Protein AF-A0A7C3GBZ0-F1 (afdb_monomer)

Nearest PDB structures (foldseek):
  8c7h-assembly1_C  TM=6.188E-01  e=7.321E+00  Homo sapiens

Solvent-accessible surface area (backbone atoms only — not comparable to full-atom values): 5186 Å² total; per-residue (Å²): 107,73,69,59,51,51,52,52,52,51,53,59,59,55,61,74,68,66,81,77,74,74,70,70,41,75,48,71,47,63,49,76,43,78,79,49,99,89,42,72,47,78,40,75,79,38,76,73,34,75,92,33,60,87,28,67,44,74,70,62,43,74,82,50,101,87,40,75,48,61,63,78,51,84,80,70,76,87,123

Secondary structure (DSSP, 8-state):
-HHHHHHHHHHHHHHTT----PPP---EEEEEEEEETTEEEEEEEEES-GGGTTS--SS-EESSSS-EE----------

Mean predicted aligned error: 9.01 Å

pLDDT: mean 85.33, std 12.33, range [41.56, 97.5]

Radius of gyration: 21.56 Å; Cα contacts (8 Å, |Δi|>4): 82; chains: 1; bounding box: 48×54×37 Å

Structure (mmCIF, N/CA/C/O backbone):
data_AF-A0A7C3GBZ0-F1
#
_entry.id   AF-A0A7C3GBZ0-F1
#
loop_
_atom_site.group_PDB
_atom_site.id
_atom_site.type_symbol
_atom_site.label_atom_id
_atom_site.label_alt_id
_atom_site.label_comp_id
_atom_site.label_asym_id
_atom_site.label_entity_id
_atom_site.label_seq_id
_atom_site.pdbx_PDB_ins_code
_atom_site.Cartn_x
_atom_site.Cartn_y
_atom_site.Cartn_z
_atom_site.occupancy
_atom_site.B_iso_or_equiv
_atom_site.auth_seq_id
_atom_site.auth_comp_id
_atom_site.auth_asym_id
_atom_site.auth_atom_id
_atom_site.pdbx_PDB_model_num
ATOM 1 N N . MET A 1 1 ? 30.243 39.192 -11.608 1.00 65.19 1 MET A N 1
ATOM 2 C CA . MET A 1 1 ? 30.868 38.439 -10.495 1.00 65.19 1 MET A CA 1
ATOM 3 C C . MET A 1 1 ? 29.916 38.238 -9.314 1.00 65.19 1 MET A C 1
ATOM 5 O O . MET A 1 1 ? 29.556 37.101 -9.058 1.00 65.19 1 MET A O 1
ATOM 9 N N . ARG A 1 2 ? 29.408 39.291 -8.647 1.00 78.88 2 ARG A N 1
ATOM 10 C CA . ARG A 1 2 ? 28.491 39.151 -7.487 1.00 78.88 2 ARG A CA 1
ATOM 11 C C . ARG A 1 2 ? 27.165 38.425 -7.787 1.00 78.88 2 ARG A C 1
ATOM 13 O O . ARG A 1 2 ? 26.741 37.591 -7.000 1.00 78.88 2 ARG A O 1
ATOM 20 N N . LYS A 1 3 ? 26.535 38.691 -8.939 1.00 78.75 3 LYS A N 1
ATOM 21 C CA . LYS A 1 3 ? 25.304 37.992 -9.375 1.00 78.75 3 LYS A CA 1
ATOM 22 C C . LYS A 1 3 ? 25.554 36.509 -9.683 1.00 78.75 3 LYS A C 1
ATOM 24 O O . LYS A 1 3 ? 24.747 35.664 -9.327 1.00 78.75 3 LYS A O 1
ATOM 29 N N . THR A 1 4 ? 26.704 36.208 -10.286 1.00 85.88 4 THR A N 1
ATOM 30 C CA . THR A 1 4 ? 27.143 34.842 -10.603 1.00 85.88 4 THR A CA 1
ATOM 31 C C . THR A 1 4 ? 27.402 34.028 -9.333 1.00 85.88 4 THR A C 1
ATOM 33 O O . THR A 1 4 ? 26.996 32.876 -9.253 1.00 85.88 4 THR A O 1
ATOM 36 N N . LEU A 1 5 ? 28.011 34.651 -8.317 1.00 89.50 5 LEU A N 1
ATOM 37 C CA . LEU A 1 5 ? 28.256 34.033 -7.012 1.00 89.50 5 LEU A CA 1
ATOM 38 C C . LEU A 1 5 ? 26.949 33.714 -6.270 1.00 89.50 5 LEU A C 1
ATOM 40 O O . LEU A 1 5 ? 26.805 32.621 -5.733 1.00 89.50 5 LEU A O 1
ATOM 44 N N . LEU A 1 6 ? 25.980 34.638 -6.282 1.00 89.00 6 LEU A N 1
ATOM 45 C CA . LEU A 1 6 ? 24.664 34.406 -5.676 1.00 89.00 6 LEU A CA 1
ATOM 46 C C . LEU A 1 6 ? 23.916 33.256 -6.362 1.00 89.00 6 LEU A C 1
ATOM 48 O O . LEU A 1 6 ? 23.360 32.410 -5.671 1.00 89.00 6 LEU A O 1
ATOM 52 N N . LEU A 1 7 ? 23.970 33.176 -7.697 1.00 89.56 7 LEU A N 1
ATOM 53 C CA . LEU A 1 7 ? 23.348 32.083 -8.449 1.00 89.56 7 LEU A CA 1
ATOM 54 C C . LEU A 1 7 ? 23.932 30.715 -8.057 1.00 89.56 7 LEU A C 1
ATOM 56 O O . LEU A 1 7 ? 23.187 29.763 -7.839 1.00 89.56 7 LEU A O 1
ATOM 60 N N . LEU A 1 8 ? 25.260 30.630 -7.916 1.00 89.38 8 LEU A N 1
ATOM 61 C CA . LEU A 1 8 ? 25.942 29.402 -7.503 1.00 89.38 8 LEU A CA 1
ATOM 62 C C . LEU A 1 8 ? 25.531 28.965 -6.091 1.00 89.38 8 LEU A C 1
ATOM 64 O O . LEU A 1 8 ? 25.259 27.787 -5.868 1.00 89.38 8 LEU A O 1
ATOM 68 N N . ILE A 1 9 ? 25.436 29.911 -5.151 1.00 87.9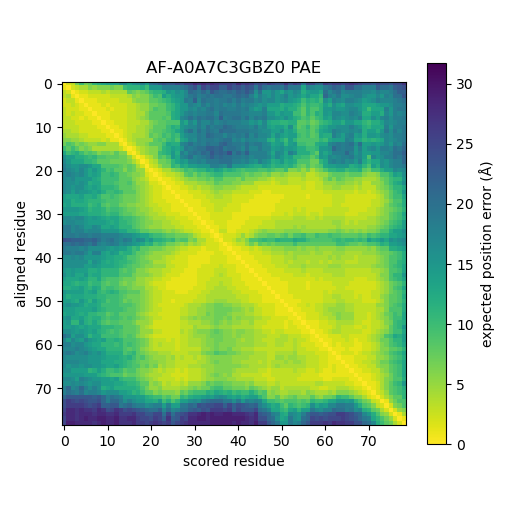4 9 ILE A N 1
ATOM 69 C CA . ILE A 1 9 ? 25.009 29.633 -3.772 1.00 87.94 9 ILE A CA 1
ATOM 70 C C . ILE A 1 9 ? 23.566 29.112 -3.748 1.00 87.94 9 ILE A C 1
ATOM 72 O O . ILE A 1 9 ? 23.288 28.132 -3.058 1.00 87.94 9 ILE A O 1
ATOM 76 N N . THR A 1 10 ? 22.661 29.707 -4.530 1.00 86.38 10 THR A N 1
ATOM 77 C CA . THR A 1 10 ? 21.268 29.248 -4.630 1.00 86.38 10 THR A CA 1
ATOM 78 C C . THR A 1 10 ? 21.174 27.829 -5.192 1.00 86.38 10 THR A C 1
ATOM 80 O O . THR A 1 10 ? 20.464 27.006 -4.624 1.00 86.38 10 THR A O 1
ATOM 83 N N . ILE A 1 11 ? 21.930 27.499 -6.245 1.00 86.31 11 ILE A N 1
ATOM 84 C CA . ILE A 1 11 ? 21.932 26.148 -6.836 1.00 86.31 11 ILE A CA 1
ATOM 85 C C . ILE A 1 11 ? 22.413 25.100 -5.821 1.00 86.31 11 ILE A C 1
ATOM 87 O O . ILE A 1 11 ? 21.791 24.046 -5.677 1.00 86.31 11 ILE A O 1
ATOM 91 N N . ILE A 1 12 ? 23.476 25.401 -5.067 1.00 85.38 12 ILE A N 1
ATOM 92 C CA . ILE A 1 12 ? 24.010 24.498 -4.036 1.00 85.38 12 ILE A CA 1
ATOM 93 C C . ILE A 1 12 ? 22.994 24.293 -2.899 1.00 85.38 12 ILE A C 1
ATOM 95 O O . ILE A 1 12 ? 22.812 23.166 -2.433 1.00 85.38 12 ILE A O 1
ATOM 99 N N . PHE A 1 13 ? 22.299 25.353 -2.473 1.00 80.00 13 PHE A N 1
ATOM 100 C CA . PHE A 1 13 ? 21.260 25.266 -1.440 1.00 80.00 13 PHE A CA 1
ATOM 101 C C . PHE A 1 13 ? 20.015 24.494 -1.906 1.00 80.00 13 PHE A C 1
ATOM 103 O O . PHE A 1 13 ? 19.455 23.706 -1.140 1.00 80.00 13 PHE A O 1
ATOM 110 N N . CYS A 1 14 ? 19.597 24.661 -3.162 1.00 79.00 14 CYS A N 1
ATOM 111 C CA . CYS A 1 14 ? 18.470 23.921 -3.730 1.00 79.00 14 CYS A CA 1
ATOM 112 C C . CYS A 1 14 ? 18.769 22.419 -3.864 1.00 79.00 14 CYS A C 1
ATOM 114 O O . CYS A 1 14 ? 17.882 21.606 -3.612 1.00 79.00 14 CYS A O 1
ATOM 116 N N . TRP A 1 15 ? 20.016 22.030 -4.161 1.00 73.06 15 TRP A N 1
ATOM 117 C CA . TRP A 1 15 ? 20.402 20.617 -4.288 1.00 73.06 15 TRP A CA 1
ATOM 118 C C . TRP A 1 15 ? 20.170 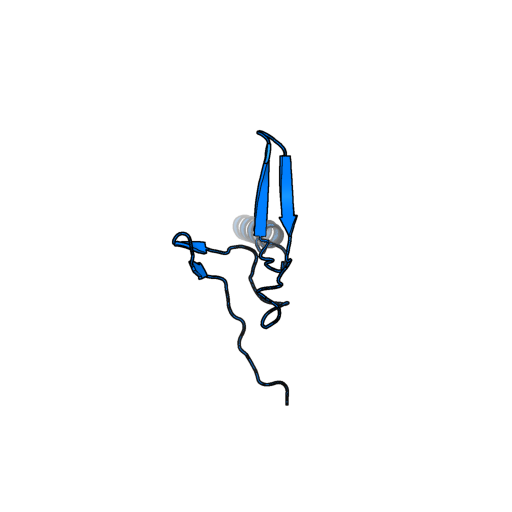19.815 -2.998 1.00 73.06 15 TRP A C 1
ATOM 120 O O . TRP A 1 15 ? 19.793 18.645 -3.037 1.00 73.06 15 TRP A O 1
ATOM 130 N N . LYS A 1 16 ? 20.360 20.436 -1.827 1.00 69.00 16 LYS A N 1
ATOM 131 C CA . LYS A 1 16 ? 20.201 19.756 -0.529 1.00 69.00 16 LYS A CA 1
ATOM 132 C C . LYS A 1 16 ? 18.747 19.430 -0.172 1.00 69.00 16 LYS A C 1
ATOM 134 O O . LYS A 1 16 ? 18.526 18.555 0.657 1.00 69.00 16 LYS A O 1
ATOM 139 N N . ASN A 1 17 ? 17.774 20.072 -0.819 1.00 65.56 17 ASN A N 1
ATOM 140 C CA . ASN A 1 17 ? 16.345 19.866 -0.565 1.00 65.56 17 ASN A CA 1
ATOM 141 C C . ASN A 1 17 ? 15.697 18.842 -1.521 1.00 65.56 17 ASN A C 1
ATOM 143 O O . ASN A 1 17 ? 14.493 18.619 -1.453 1.00 65.56 17 ASN A O 1
ATOM 147 N N . ALA A 1 18 ? 16.471 18.193 -2.399 1.00 62.56 18 ALA A N 1
ATOM 148 C CA . ALA A 1 18 ? 15.940 17.319 -3.451 1.00 62.56 18 ALA A CA 1
ATOM 149 C C . ALA A 1 18 ? 15.587 15.879 -3.006 1.00 62.56 18 ALA A C 1
ATOM 151 O O . ALA A 1 18 ? 15.202 15.063 -3.841 1.00 62.56 18 ALA A O 1
ATOM 152 N N . ASN A 1 19 ? 15.668 15.543 -1.714 1.00 65.56 19 ASN A N 1
ATOM 153 C CA . ASN A 1 19 ? 15.258 14.224 -1.208 1.00 65.56 19 ASN A CA 1
ATOM 154 C C . ASN A 1 19 ? 13.743 14.180 -0.938 1.00 65.56 19 ASN A C 1
ATOM 156 O O . ASN A 1 19 ? 13.307 14.048 0.200 1.00 65.56 19 ASN A O 1
ATOM 160 N N . ALA A 1 20 ? 12.938 14.330 -1.991 1.00 66.00 20 ALA A N 1
ATOM 161 C CA . ALA A 1 20 ? 11.474 14.289 -1.909 1.00 66.00 20 ALA A CA 1
ATOM 162 C C . ALA A 1 20 ? 10.892 12.863 -2.004 1.00 66.00 20 ALA A C 1
ATOM 164 O O . ALA A 1 20 ? 9.678 12.682 -1.917 1.00 66.00 20 ALA A O 1
ATOM 165 N N . GLN A 1 21 ? 11.729 11.841 -2.209 1.00 72.75 21 GLN A N 1
ATOM 166 C CA . GLN A 1 21 ? 11.258 10.463 -2.299 1.00 72.75 21 GLN A CA 1
ATOM 167 C C . GLN A 1 21 ? 11.090 9.866 -0.902 1.00 72.75 21 GLN A C 1
ATOM 169 O O . GLN A 1 21 ? 12.054 9.680 -0.162 1.00 72.75 21 GLN A O 1
ATOM 174 N N . LEU A 1 22 ? 9.841 9.554 -0.556 1.00 82.62 22 LEU A N 1
ATOM 175 C CA . LEU A 1 22 ? 9.512 8.719 0.595 1.00 82.62 22 LEU A CA 1
ATOM 176 C C . LEU A 1 22 ? 10.217 7.355 0.470 1.00 82.62 22 LEU A C 1
ATOM 178 O O . LEU A 1 22 ? 10.394 6.867 -0.653 1.00 82.62 22 LEU A O 1
ATOM 182 N N . PRO A 1 23 ? 10.583 6.709 1.592 1.00 85.81 23 PRO A N 1
ATOM 183 C CA . PRO A 1 23 ? 11.166 5.376 1.549 1.00 85.81 23 PRO A CA 1
ATOM 184 C C . PRO A 1 23 ? 10.235 4.399 0.821 1.00 85.81 23 PRO A C 1
ATOM 186 O O . PRO A 1 23 ? 9.008 4.553 0.818 1.00 85.81 23 PRO A O 1
ATOM 189 N N . ASN A 1 24 ? 10.830 3.382 0.199 1.00 86.44 24 ASN A N 1
ATOM 190 C CA . ASN A 1 24 ? 10.072 2.242 -0.297 1.00 86.44 24 ASN A CA 1
ATOM 191 C C . ASN A 1 24 ? 9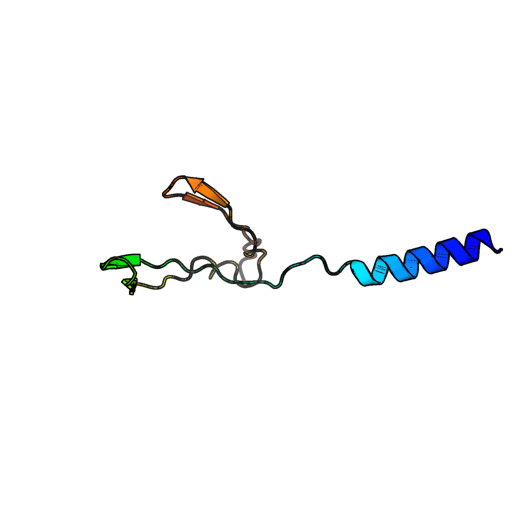.348 1.565 0.880 1.00 86.44 24 ASN A C 1
ATOM 193 O O . ASN A 1 24 ? 9.893 1.441 1.979 1.00 86.44 24 ASN A O 1
ATOM 197 N N . CYS A 1 25 ? 8.117 1.129 0.635 1.00 90.38 25 CYS A N 1
ATOM 198 C CA . CYS A 1 25 ? 7.354 0.320 1.570 1.00 90.38 25 CYS A CA 1
ATOM 199 C C . CYS A 1 25 ? 6.707 -0.864 0.844 1.00 90.38 25 CYS A C 1
ATOM 201 O O . CYS A 1 25 ? 6.750 -0.977 -0.381 1.00 90.38 25 CYS A O 1
ATOM 203 N N . ASN A 1 26 ? 6.102 -1.762 1.614 1.00 92.12 26 ASN A N 1
ATOM 204 C CA . ASN A 1 26 ? 5.288 -2.850 1.092 1.00 92.12 26 ASN A CA 1
ATOM 205 C C . ASN A 1 26 ? 3.846 -2.678 1.555 1.00 92.12 26 ASN A C 1
ATOM 207 O O . ASN A 1 26 ? 3.603 -2.182 2.657 1.00 92.12 26 ASN A O 1
ATOM 211 N N . ILE A 1 27 ? 2.902 -3.107 0.722 1.00 92.69 27 ILE A N 1
ATOM 212 C CA . ILE A 1 27 ? 1.473 -3.017 1.025 1.00 92.69 27 ILE A CA 1
ATOM 213 C C . ILE A 1 27 ? 0.999 -4.372 1.538 1.00 92.69 27 ILE A C 1
ATOM 215 O O . ILE A 1 27 ? 1.232 -5.405 0.907 1.00 92.69 27 ILE A O 1
ATOM 219 N N . TYR A 1 28 ? 0.306 -4.349 2.674 1.00 94.06 28 TYR A N 1
ATOM 220 C CA . TYR A 1 28 ? -0.296 -5.523 3.288 1.00 94.06 28 TYR A CA 1
ATOM 221 C C . TYR A 1 28 ? -1.809 -5.354 3.383 1.00 94.06 28 TYR A C 1
ATOM 223 O O . TYR A 1 28 ? -2.298 -4.307 3.806 1.00 94.06 28 TYR A O 1
ATOM 231 N N . LEU A 1 29 ? -2.538 -6.405 3.026 1.00 94.38 29 LEU A N 1
ATOM 232 C CA . LEU A 1 29 ? -3.977 -6.510 3.218 1.00 94.38 29 LEU A CA 1
ATOM 233 C C . LEU A 1 29 ? -4.268 -7.335 4.471 1.00 94.38 29 LEU A C 1
ATOM 235 O O . LEU A 1 29 ? -3.672 -8.392 4.676 1.00 94.38 29 LEU A O 1
ATOM 239 N N . PHE A 1 30 ? -5.205 -6.859 5.285 1.00 95.88 30 PHE A N 1
ATOM 240 C CA . PHE A 1 30 ? -5.689 -7.557 6.471 1.00 95.88 30 PHE A CA 1
ATOM 241 C C . PHE A 1 30 ? -7.210 -7.635 6.438 1.00 95.88 30 PHE A C 1
ATOM 243 O O . PHE A 1 30 ? -7.885 -6.677 6.065 1.00 95.88 30 PHE A O 1
ATOM 250 N N . GLN A 1 31 ? -7.755 -8.751 6.914 1.00 95.88 31 GLN A N 1
ATOM 251 C CA . GLN A 1 31 ? -9.159 -8.828 7.294 1.00 95.88 31 GLN A CA 1
ATOM 252 C C . GLN A 1 31 ? -9.325 -8.180 8.673 1.00 95.88 31 GLN A C 1
ATOM 254 O O . GLN A 1 31 ? -8.697 -8.612 9.639 1.00 95.88 31 GLN A O 1
ATOM 259 N N . MET A 1 32 ? -10.185 -7.170 8.766 1.00 95.12 32 MET A N 1
ATOM 260 C CA . MET A 1 32 ? -10.491 -6.470 10.013 1.00 95.12 32 MET A CA 1
ATOM 261 C C . MET A 1 32 ? -11.860 -6.916 10.546 1.00 95.12 32 MET A C 1
ATOM 263 O O . MET A 1 32 ? -12.838 -6.948 9.805 1.00 95.12 32 MET A O 1
ATOM 267 N N . GLU A 1 33 ? -11.935 -7.262 11.829 1.00 96.81 33 GLU A N 1
ATOM 268 C CA . GLU A 1 33 ? -13.177 -7.576 12.544 1.00 96.81 33 GLU A CA 1
ATOM 269 C C . GLU A 1 33 ? -13.315 -6.655 13.763 1.00 96.81 33 GLU A C 1
ATOM 271 O O . GLU A 1 33 ? -12.492 -6.725 14.676 1.00 96.81 33 GLU A O 1
ATOM 276 N N . GLN A 1 34 ? -14.364 -5.834 13.823 1.00 96.25 34 GLN A N 1
ATOM 277 C CA . GLN A 1 34 ? -14.685 -5.061 15.026 1.00 96.25 34 GLN A CA 1
ATOM 278 C C . GLN A 1 34 ? -15.333 -5.986 16.069 1.00 96.25 34 GLN A C 1
ATOM 280 O O . GLN A 1 34 ? -16.352 -6.620 15.802 1.00 96.25 34 GLN A O 1
ATOM 285 N N . LYS A 1 35 ? -14.710 -6.124 17.243 1.00 96.31 35 LYS A N 1
ATOM 286 C CA . LYS A 1 35 ? -15.193 -6.960 18.359 1.00 96.31 35 LYS A CA 1
ATOM 287 C C . LYS A 1 35 ? -16.047 -6.177 19.353 1.00 96.31 35 LYS 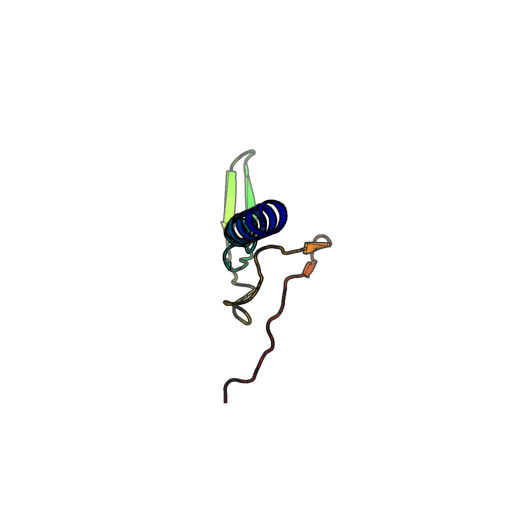A C 1
ATOM 289 O O . LYS A 1 35 ? -16.945 -6.754 19.955 1.00 96.31 35 LYS A O 1
ATOM 294 N N . SER A 1 36 ? -15.762 -4.892 19.512 1.00 94.12 36 SER A N 1
ATOM 295 C CA . SER A 1 36 ? -16.539 -3.917 20.282 1.00 94.12 36 SER A CA 1
ATOM 296 C C . SER A 1 36 ? -16.177 -2.506 19.805 1.00 94.12 36 SER A C 1
ATOM 298 O O . SER A 1 36 ? -15.332 -2.369 18.918 1.00 94.12 36 SER A O 1
ATOM 300 N N . ASP A 1 37 ? -16.782 -1.469 20.388 1.00 91.31 37 ASP A N 1
ATOM 301 C CA . ASP A 1 37 ? -16.682 -0.068 19.946 1.00 91.31 37 ASP A CA 1
ATOM 302 C C . ASP A 1 37 ? -15.261 0.370 19.557 1.00 91.31 37 ASP A C 1
ATOM 304 O O . ASP A 1 37 ? -15.062 0.898 18.465 1.00 91.31 37 ASP A O 1
ATOM 308 N N . SER A 1 38 ? -14.263 0.055 20.388 1.00 93.38 38 SER A N 1
ATOM 309 C CA . SER A 1 38 ? -12.860 0.443 20.159 1.00 93.38 38 SER A CA 1
ATOM 310 C C . SER A 1 38 ? -11.911 -0.738 19.927 1.00 93.38 38 SER A C 1
ATOM 312 O O . SER A 1 38 ? -10.700 -0.535 19.838 1.00 93.38 38 SER A O 1
ATOM 314 N N . LEU A 1 39 ? -12.420 -1.975 19.854 1.00 96.94 39 LEU A N 1
ATOM 315 C CA . LEU A 1 39 ? -11.588 -3.173 19.713 1.00 96.94 39 LEU A CA 1
ATOM 316 C C . LEU A 1 39 ? -11.693 -3.750 18.302 1.00 96.94 39 LEU A C 1
ATOM 318 O O . LEU A 1 39 ? -12.736 -4.270 17.908 1.00 96.94 39 LEU A O 1
ATOM 322 N N . PHE A 1 40 ? -10.574 -3.742 17.579 1.00 96.69 40 PHE A N 1
ATOM 323 C CA . PHE A 1 40 ? -10.454 -4.320 16.243 1.00 96.69 40 PHE A CA 1
ATOM 324 C C . PHE A 1 40 ? -9.463 -5.482 16.247 1.00 96.69 40 PHE A C 1
ATOM 326 O O . PHE A 1 40 ? -8.366 -5.387 16.795 1.00 96.69 40 PHE A O 1
ATOM 333 N N . LEU A 1 41 ? -9.853 -6.583 15.612 1.00 97.50 41 LEU A N 1
ATOM 334 C CA . LEU A 1 41 ? -9.023 -7.759 15.408 1.00 97.50 41 LEU A CA 1
ATOM 335 C C . LEU A 1 41 ? -8.611 -7.843 13.939 1.00 97.50 41 LEU A C 1
ATOM 337 O O . LEU A 1 41 ? -9.461 -7.943 13.056 1.00 97.50 41 LEU A O 1
ATOM 341 N N . PHE A 1 42 ? -7.306 -7.848 13.693 1.00 96.69 42 PHE A N 1
ATOM 342 C CA . PHE A 1 42 ? -6.721 -7.983 12.363 1.00 96.69 42 PHE A CA 1
ATOM 343 C C . PHE A 1 42 ? -6.275 -9.425 12.134 1.00 96.69 42 PHE A C 1
ATOM 345 O O . PHE A 1 42 ? -5.610 -10.025 12.978 1.00 96.69 42 PHE A O 1
ATOM 352 N N . LYS A 1 43 ? -6.653 -10.000 10.994 1.00 96.88 43 LYS A N 1
ATOM 353 C CA . LYS A 1 43 ? -6.374 -11.391 10.624 1.00 96.88 43 LYS A CA 1
ATOM 354 C C . LYS A 1 43 ? -5.939 -11.484 9.168 1.00 96.88 43 LYS A C 1
ATOM 356 O O . LYS A 1 43 ? -6.131 -10.548 8.399 1.00 96.88 43 LYS A O 1
ATOM 361 N N . LYS A 1 44 ? -5.432 -12.662 8.790 1.00 97.25 44 LYS A N 1
ATOM 362 C CA . LYS A 1 44 ? -5.095 -13.030 7.404 1.00 97.25 44 LYS A CA 1
ATOM 363 C C . LYS A 1 44 ? -4.215 -11.971 6.708 1.00 97.25 44 LYS A C 1
ATOM 365 O O . LYS A 1 44 ? -4.658 -11.385 5.725 1.00 97.25 44 LYS A O 1
ATOM 370 N N . PRO A 1 45 ? -3.005 -11.693 7.225 1.00 96.44 45 PRO A N 1
ATOM 371 C CA . PRO A 1 45 ? -2.082 -10.789 6.550 1.00 96.44 45 PRO A CA 1
ATOM 372 C C . PRO A 1 45 ? -1.727 -11.335 5.164 1.00 96.44 45 PRO A C 1
ATOM 374 O O . PRO A 1 45 ? -1.345 -12.497 5.035 1.00 96.44 45 PRO A O 1
ATOM 377 N N . GLN A 1 46 ? -1.806 -10.489 4.143 1.00 95.88 46 GLN A N 1
ATOM 378 C CA . GLN A 1 46 ? -1.378 -10.811 2.786 1.00 95.88 46 GLN A CA 1
ATOM 379 C C . GLN A 1 46 ? -0.470 -9.706 2.249 1.00 95.88 46 GLN A C 1
ATOM 381 O O . GLN A 1 46 ? -0.860 -8.542 2.226 1.00 95.88 46 GLN A O 1
ATOM 386 N N . LEU A 1 47 ? 0.729 -10.068 1.790 1.00 94.19 47 LEU A N 1
ATOM 387 C CA . LEU A 1 47 ? 1.633 -9.152 1.094 1.00 94.19 47 LEU A CA 1
ATOM 388 C C . LEU A 1 47 ? 1.147 -8.950 -0.350 1.00 94.19 47 LEU A C 1
ATOM 390 O O . LEU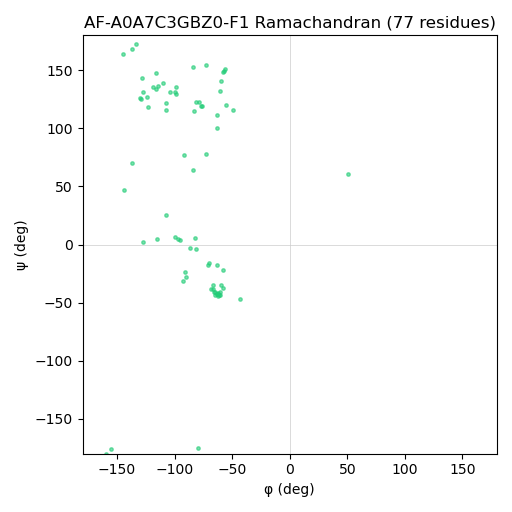 A 1 47 ? 1.086 -9.912 -1.113 1.00 94.19 47 LEU A O 1
ATOM 394 N N . LEU A 1 48 ? 0.817 -7.712 -0.726 1.00 92.50 48 LEU A N 1
ATOM 395 C CA . LEU A 1 48 ? 0.310 -7.382 -2.064 1.00 92.50 48 LEU A CA 1
ATOM 396 C C . LEU A 1 48 ? 1.413 -6.997 -3.057 1.00 92.50 48 LEU A C 1
ATOM 398 O O . LEU A 1 48 ? 1.228 -7.149 -4.257 1.00 92.50 48 LEU A O 1
ATOM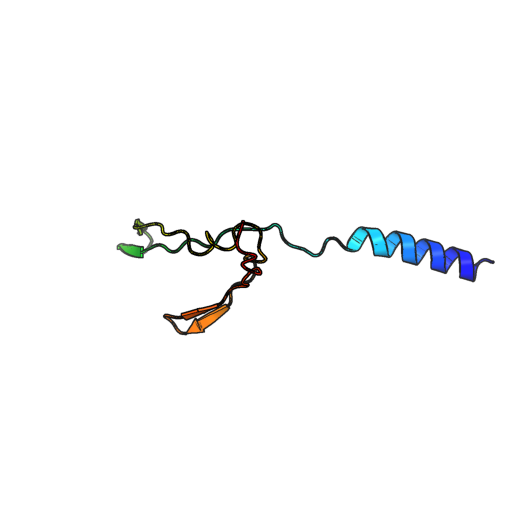 402 N N . THR A 1 49 ? 2.564 -6.528 -2.574 1.00 92.50 49 THR A N 1
ATOM 403 C CA . THR A 1 49 ? 3.652 -5.965 -3.399 1.00 92.50 49 THR A CA 1
ATOM 404 C C . THR A 1 49 ? 4.869 -6.884 -3.492 1.00 92.50 49 THR A C 1
ATOM 406 O O . THR A 1 49 ? 5.992 -6.428 -3.695 1.00 92.50 49 THR A O 1
ATOM 409 N N . ALA A 1 50 ? 4.680 -8.198 -3.326 1.00 90.69 50 ALA A N 1
ATOM 410 C CA . ALA A 1 50 ? 5.777 -9.166 -3.431 1.00 90.69 50 ALA A CA 1
ATOM 411 C C . ALA A 1 50 ? 6.470 -9.097 -4.805 1.00 90.69 50 ALA A C 1
ATOM 413 O O . ALA A 1 50 ? 7.694 -9.169 -4.885 1.00 90.69 50 ALA A O 1
ATOM 414 N N . PHE A 1 51 ? 5.686 -8.876 -5.866 1.00 88.38 51 PHE A N 1
ATOM 415 C CA . PHE A 1 51 ? 6.159 -8.769 -7.248 1.00 88.38 51 PHE A CA 1
ATOM 416 C C . PHE A 1 51 ? 6.974 -7.494 -7.532 1.00 88.38 51 PHE A C 1
ATOM 418 O O . PHE A 1 51 ? 7.657 -7.417 -8.546 1.00 88.38 51 PHE A O 1
ATOM 425 N N . ASN A 1 52 ? 6.907 -6.479 -6.665 1.00 87.38 52 ASN A N 1
ATOM 426 C CA . ASN A 1 52 ? 7.593 -5.198 -6.838 1.00 87.38 52 ASN A CA 1
ATOM 427 C C . ASN A 1 52 ? 8.080 -4.634 -5.491 1.00 87.38 52 ASN A C 1
ATOM 429 O O . ASN A 1 52 ? 7.923 -3.449 -5.191 1.00 87.38 52 ASN A O 1
ATOM 433 N N . SER A 1 53 ? 8.712 -5.479 -4.674 1.00 88.00 53 SER A N 1
ATOM 434 C CA . SER A 1 53 ? 9.138 -5.123 -3.311 1.00 88.00 53 SER A CA 1
ATOM 435 C C . SER A 1 53 ? 10.081 -3.915 -3.237 1.00 88.00 53 SER A C 1
ATOM 437 O O . SER A 1 53 ? 10.138 -3.255 -2.207 1.00 88.00 53 SER A O 1
ATOM 439 N N . LYS A 1 54 ? 10.774 -3.576 -4.333 1.00 86.94 54 LYS A N 1
ATOM 440 C CA . LYS A 1 54 ? 11.642 -2.388 -4.477 1.00 86.94 54 LYS A CA 1
ATOM 441 C C . LYS A 1 54 ? 10.975 -1.203 -5.210 1.00 86.94 54 LYS A C 1
ATOM 443 O O . LYS A 1 54 ? 11.644 -0.218 -5.503 1.00 86.94 54 LYS A O 1
ATOM 448 N N . GLY A 1 55 ? 9.678 -1.291 -5.521 1.00 85.69 55 GLY A N 1
ATOM 449 C CA . GLY A 1 55 ? 8.904 -0.300 -6.282 1.00 85.69 55 GLY A CA 1
ATOM 450 C C . GLY A 1 55 ? 8.432 0.929 -5.487 1.00 85.69 55 GLY A C 1
ATOM 451 O O . GLY A 1 55 ? 8.753 1.110 -4.315 1.00 85.69 55 GLY A O 1
ATOM 452 N N . TYR A 1 56 ? 7.643 1.802 -6.113 1.00 88.25 56 TYR A N 1
ATOM 453 C CA . TYR A 1 56 ? 7.101 3.010 -5.477 1.00 88.25 56 TYR A CA 1
ATOM 454 C C . TYR A 1 56 ? 5.721 2.732 -4.852 1.00 88.25 56 TYR A C 1
ATOM 456 O O . TYR A 1 5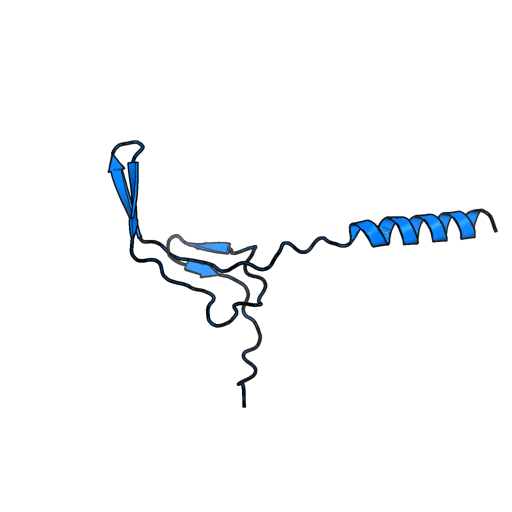6 ? 4.675 3.047 -5.414 1.00 88.25 56 TYR A O 1
ATOM 464 N N . ASN A 1 57 ? 5.694 2.069 -3.698 1.00 89.88 57 ASN A N 1
ATOM 465 C CA . ASN A 1 57 ? 4.439 1.605 -3.078 1.00 89.88 57 ASN A CA 1
ATOM 466 C C . ASN A 1 57 ? 3.885 2.551 -1.997 1.00 89.88 57 ASN A C 1
ATOM 468 O O . ASN A 1 57 ? 2.906 2.231 -1.330 1.00 89.88 57 ASN A O 1
ATOM 472 N N . ASN A 1 58 ? 4.520 3.705 -1.794 1.00 90.44 58 ASN A N 1
ATOM 473 C CA . ASN A 1 58 ? 4.229 4.642 -0.701 1.00 90.44 58 ASN A CA 1
ATOM 474 C C . ASN A 1 58 ? 3.029 5.571 -0.966 1.00 90.44 58 ASN A C 1
ATOM 476 O O . ASN A 1 58 ? 2.647 6.325 -0.074 1.00 90.44 58 ASN A O 1
ATOM 480 N N . GLN A 1 59 ? 2.421 5.504 -2.153 1.00 89.56 59 GLN A N 1
ATOM 481 C CA . GLN A 1 59 ? 1.235 6.279 -2.527 1.00 89.56 59 GLN A CA 1
ATOM 482 C C . GLN A 1 59 ? 0.214 5.407 -3.282 1.00 89.56 59 GLN A C 1
ATOM 484 O O . GLN A 1 59 ? 0.044 5.568 -4.492 1.00 89.56 59 GLN A O 1
ATOM 489 N N . PRO A 1 60 ? -0.451 4.445 -2.614 1.00 90.94 60 PRO A N 1
ATOM 490 C CA . PRO A 1 60 ? -1.539 3.702 -3.237 1.00 90.94 60 PRO A CA 1
ATOM 491 C C . PRO A 1 60 ? -2.793 4.576 -3.389 1.00 90.94 60 PRO A C 1
ATOM 493 O O . PRO A 1 60 ? -3.021 5.500 -2.608 1.00 90.94 60 PRO A O 1
ATOM 496 N N . ALA A 1 61 ? -3.640 4.241 -4.359 1.00 92.69 61 ALA A N 1
ATOM 497 C CA . ALA A 1 61 ? -4.916 4.906 -4.597 1.00 92.69 61 ALA A CA 1
ATOM 498 C C . ALA A 1 61 ? -6.063 3.891 -4.566 1.00 92.69 61 ALA A C 1
ATOM 500 O O . ALA A 1 61 ? -6.036 2.896 -5.287 1.00 92.69 61 ALA A O 1
ATOM 501 N N . PHE A 1 62 ? -7.086 4.152 -3.754 1.00 93.31 62 PHE A N 1
ATOM 502 C CA . PHE A 1 62 ? -8.341 3.404 -3.815 1.00 93.31 62 PHE A CA 1
ATOM 503 C C . PHE A 1 62 ? -9.196 3.964 -4.951 1.00 93.31 62 PHE A C 1
ATOM 505 O O . PHE A 1 62 ? -9.492 5.157 -4.967 1.00 93.31 62 PHE A O 1
ATOM 512 N N . LEU A 1 63 ? -9.579 3.110 -5.898 1.00 94.12 63 LEU A N 1
ATOM 513 C CA . LEU A 1 63 ? -10.517 3.475 -6.965 1.00 94.12 63 LEU A CA 1
ATOM 514 C 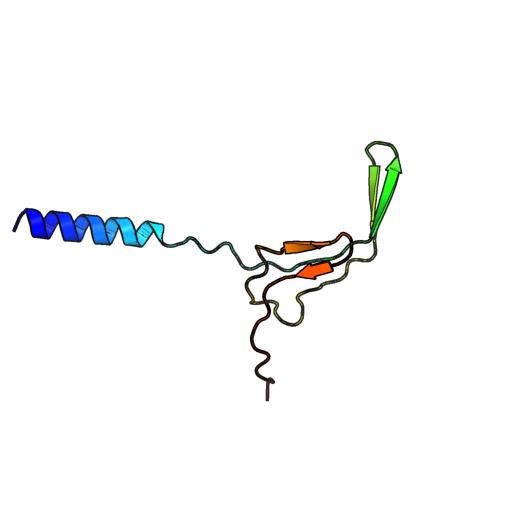C . LEU A 1 63 ? -11.965 3.194 -6.561 1.00 94.12 63 LEU A C 1
ATOM 516 O O . LEU A 1 63 ? -12.884 3.869 -7.019 1.00 94.12 63 LEU A O 1
ATOM 520 N N . SER A 1 64 ? -12.161 2.214 -5.682 1.00 94.81 64 SER A N 1
ATOM 521 C CA . SER A 1 64 ? -13.457 1.851 -5.123 1.00 94.81 64 SER A CA 1
ATOM 522 C C . SER A 1 64 ? -13.272 1.164 -3.767 1.00 94.81 64 SER A C 1
ATOM 524 O O . SER A 1 64 ? -12.155 1.018 -3.269 1.00 94.81 64 SER A O 1
ATOM 526 N N . ASN A 1 65 ? -14.371 0.700 -3.170 1.00 90.50 65 ASN A N 1
ATOM 527 C CA . ASN A 1 65 ? -14.334 -0.052 -1.911 1.00 90.50 65 ASN A CA 1
ATOM 528 C C . ASN A 1 65 ? -13.573 -1.385 -2.019 1.00 90.50 65 ASN A C 1
ATOM 530 O O . ASN A 1 65 ? -13.206 -1.961 -0.996 1.00 90.50 65 ASN A O 1
ATOM 534 N N . ASN A 1 66 ? -13.359 -1.893 -3.235 1.00 92.25 66 ASN A N 1
ATOM 535 C CA . ASN A 1 66 ? -12.779 -3.213 -3.475 1.00 92.25 66 ASN A CA 1
ATOM 536 C C . ASN A 1 66 ? -11.573 -3.181 -4.420 1.00 92.25 66 ASN A C 1
ATOM 538 O O . ASN A 1 66 ? -11.007 -4.233 -4.710 1.00 92.25 66 ASN A O 1
ATOM 542 N N . GLU A 1 67 ? -11.163 -1.999 -4.881 1.00 94.00 67 GLU A N 1
ATOM 543 C CA . GLU A 1 67 ? -10.093 -1.842 -5.862 1.00 94.00 67 GLU A CA 1
ATOM 544 C C . GLU A 1 67 ? -9.064 -0.831 -5.367 1.00 94.00 67 GLU A C 1
ATOM 546 O O . GLU A 1 67 ? -9.380 0.320 -5.052 1.00 94.00 67 GLU A O 1
ATOM 551 N N . ILE A 1 68 ? -7.810 -1.274 -5.330 1.00 91.56 68 ILE A N 1
ATOM 552 C CA . ILE A 1 68 ? -6.652 -0.468 -4.960 1.00 91.56 68 ILE A CA 1
ATOM 553 C C . ILE A 1 68 ? -5.601 -0.584 -6.055 1.00 91.56 68 ILE A C 1
ATOM 555 O O . ILE A 1 68 ? -5.282 -1.680 -6.514 1.00 91.56 68 ILE A O 1
ATOM 559 N N . TYR A 1 69 ? -5.085 0.555 -6.495 1.00 91.12 69 TYR A N 1
ATOM 560 C CA . TYR A 1 69 ? -4.027 0.654 -7.488 1.00 91.12 69 TYR A CA 1
ATOM 561 C C . TYR A 1 69 ? -2.755 1.133 -6.796 1.00 91.12 69 TYR A C 1
ATOM 563 O O . TYR A 1 69 ? -2.775 2.015 -5.937 1.00 91.12 69 TYR A O 1
ATOM 571 N N . PHE A 1 70 ? -1.632 0.548 -7.177 1.00 88.94 70 PHE A N 1
ATOM 572 C CA . PHE A 1 70 ? -0.307 0.955 -6.734 1.00 88.94 70 PHE A CA 1
ATOM 573 C C . PHE A 1 70 ? 0.677 0.769 -7.882 1.00 88.94 70 PHE A C 1
ATOM 575 O O . PHE A 1 70 ? 0.359 0.132 -8.888 1.00 88.94 70 PHE A O 1
ATOM 582 N N . SER A 1 71 ? 1.851 1.390 -7.762 1.00 84.69 71 SER A N 1
ATOM 583 C CA . SER A 1 71 ? 2.855 1.309 -8.820 1.00 84.69 71 SER A CA 1
ATOM 584 C C . SER A 1 71 ? 3.231 -0.145 -9.101 1.00 84.69 71 SER A C 1
ATOM 586 O O . SER A 1 71 ? 3.251 -0.982 -8.201 1.00 84.69 71 SER A O 1
ATOM 588 N N . MET A 1 72 ? 3.568 -0.430 -10.351 1.00 81.94 72 MET A N 1
ATOM 589 C CA . MET A 1 72 ? 4.168 -1.689 -10.765 1.00 81.94 72 MET A CA 1
ATOM 590 C C . MET A 1 72 ? 5.587 -1.390 -11.249 1.00 81.94 72 MET A C 1
ATOM 592 O O . MET A 1 72 ? 5.813 -0.400 -11.944 1.00 81.94 72 MET A O 1
ATOM 596 N N . GLY A 1 73 ? 6.550 -2.224 -10.856 1.00 71.25 73 GLY A N 1
ATOM 597 C CA . GLY A 1 73 ? 7.875 -2.225 -11.475 1.00 71.25 73 GLY A CA 1
ATOM 598 C C . GLY A 1 73 ? 7.865 -3.076 -12.743 1.00 71.25 73 GLY A C 1
ATOM 599 O O . GLY A 1 73 ? 7.075 -4.012 -12.845 1.00 71.25 73 GLY A O 1
ATOM 600 N N . THR A 1 74 ? 8.740 -2.785 -13.705 1.00 67.12 74 THR A N 1
ATOM 601 C CA . THR A 1 74 ? 8.963 -3.684 -14.844 1.00 67.12 74 THR A CA 1
ATOM 602 C C . THR A 1 74 ? 9.334 -5.070 -14.331 1.00 67.12 74 THR A C 1
ATOM 604 O O . THR A 1 74 ? 10.346 -5.221 -13.649 1.00 67.12 74 THR A O 1
ATOM 607 N N . THR A 1 75 ? 8.539 -6.078 -14.681 1.00 59.50 75 THR A N 1
ATOM 608 C CA . THR A 1 75 ? 8.946 -7.478 -14.587 1.00 59.50 75 THR A CA 1
ATOM 609 C C . THR A 1 75 ? 9.959 -7.716 -15.701 1.00 59.50 75 THR A C 1
ATOM 611 O O . THR A 1 75 ? 9.611 -8.213 -16.768 1.00 59.50 75 THR A O 1
ATOM 614 N N . SER A 1 76 ? 11.207 -7.279 -15.519 1.00 58.22 76 SER A N 1
ATOM 615 C CA . SER A 1 76 ? 12.282 -7.968 -16.223 1.00 58.22 76 SER A CA 1
ATOM 616 C C . SER A 1 76 ? 12.253 -9.380 -15.663 1.00 58.22 76 SER A C 1
ATOM 618 O O . SER A 1 76 ? 12.460 -9.554 -14.464 1.00 58.22 76 SER A O 1
ATOM 620 N N . GLU A 1 77 ? 11.867 -10.347 -16.489 1.00 53.00 77 GLU A N 1
ATOM 621 C CA . GLU A 1 77 ? 12.052 -11.755 -16.170 1.00 53.00 77 GLU A CA 1
ATOM 622 C C . GLU A 1 77 ? 13.507 -11.920 -15.724 1.00 53.00 77 GLU A C 1
ATOM 624 O O . GLU A 1 77 ? 14.432 -11.619 -16.482 1.00 53.00 77 GLU A O 1
ATOM 629 N N . ASP A 1 78 ? 13.706 -12.293 -14.461 1.00 51.47 78 ASP A N 1
ATOM 630 C CA . ASP A 1 78 ? 15.003 -12.754 -13.994 1.00 51.47 78 ASP A CA 1
ATOM 631 C C . ASP A 1 78 ? 15.301 -14.046 -14.779 1.00 51.47 78 ASP A C 1
ATOM 633 O O . ASP A 1 78 ? 14.725 -15.101 -14.499 1.00 51.47 78 ASP A O 1
ATOM 637 N N . HIS A 1 79 ? 16.130 -13.929 -15.819 1.00 41.56 79 HIS A N 1
ATOM 638 C CA . HIS A 1 79 ? 16.873 -15.043 -16.408 1.00 41.56 79 HIS A CA 1
ATOM 639 C C . HIS A 1 79 ? 18.126 -15.321 -15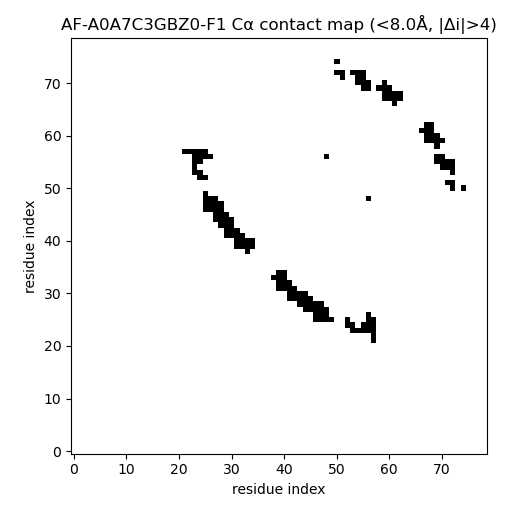.578 1.00 41.56 79 HIS A C 1
ATOM 641 O O . HIS A 1 79 ? 18.840 -14.345 -15.243 1.00 41.56 79 HIS A O 1
#

Foldseek 3Di:
DVVVVVVVVVVVVVVVVPPPQDQQDWDWDWDWDDPDDPDIDTDDIDTPCPQPSVDRFPDWDDPDPPDIDGDHDDCPPPD

Sequence (79 aa):
MRKTLLLLITIIFCWKNANAQLPNCNIYLFQMEQKSDSLFLFKKPQLLTAFNSKGYNNQPAFLSNNEIYFSMGTTSEDH